Protein AF-A0A976SLN7-F1 (afdb_monomer)

pLDDT: mean 77.09, std 15.68, range [41.72, 97.38]

Sequence (128 aa):
MEGKTVIVSLLLLSIVVGQIQVEAKSCCPSTTARNIYNTCRFGGGSRTLCAKLSGCKIVSGTTCPKLSIPEVTGEAVNEYCKLGCSFSVCRAITTLQNTDAGEVLNEAAEKCNNACSTLCTKNSIETA

Nearest PDB structures (foldseek):
  1okh-assembly1_A  TM=9.828E-01  e=1.597E-04  Viscum album
  7pvb-assembly1_A  TM=9.776E-01  e=2.565E-04  Viscum album
  3szs-assembly6_F  TM=9.546E-01  e=7.907E-04  Helleborus purpurascens
  3szs-assembly7_G  TM=9.480E-01  e=2.165E-03  Helleborus purpurascens
  1nbl-assembly1_A  TM=8.292E-01  e=2.437E-03  Helleborus purpurascens

Radius of gyration: 27.04 Å; Cα contacts (8 Å, |Δi|>4): 111; chains: 1; bounding box: 59×52×77 Å

Secondary structure (DSSP, 8-state):
-HHHHHHHHHHHHHHHHTT-----EEE-SSHHHHHHHHHHHHTT--HHHHHHHHT-EEESSSS-----S----HHHHHHHHHT-HIIIIIHHHHHGGGSTTHHHHHHHHHHHHHHHHHHHHHHHHTT-

InterPro domains:
  IPR001010 Thionin [PF00321] (25-66)
  IPR001010 Thionin [PR00287] (26-44)
  IPR001010 Thionin [PR00287] (49-68)
  IPR001010 Thionin [PS00271] (27-40)
  IPR001010 Thionin [PTHR33920] (2-124)
  IPR036391 Thionin-like superfamily [G3DSA:3.30.1350.10] (25-67)
  IPR036391 Thionin-like superfamily [SSF57429] (25-66)

Structure (mmCIF, N/CA/C/O backbone):
data_AF-A0A976SLN7-F1
#
_entry.id   AF-A0A976SLN7-F1
#
loop_
_atom_site.group_PDB
_atom_site.id
_atom_site.type_symbol
_atom_site.label_atom_id
_atom_site.label_alt_id
_atom_site.label_comp_id
_atom_site.label_asym_id
_atom_site.label_entity_id
_atom_site.label_seq_id
_atom_site.pdbx_PDB_ins_code
_atom_site.Cartn_x
_atom_site.Cartn_y
_atom_site.Cartn_z
_atom_site.occupancy
_atom_site.B_iso_or_equiv
_atom_site.auth_seq_id
_atom_site.auth_comp_id
_atom_site.auth_asym_id
_atom_site.auth_atom_id
_atom_site.pdbx_PDB_model_num
ATOM 1 N N . MET A 1 1 ? 26.113 28.711 -51.452 1.00 54.16 1 MET A N 1
ATOM 2 C CA . MET A 1 1 ? 25.262 28.932 -50.251 1.00 54.16 1 MET A CA 1
ATOM 3 C C . MET A 1 1 ? 24.854 27.603 -49.599 1.00 54.16 1 MET A C 1
ATOM 5 O O . MET A 1 1 ? 23.831 27.534 -48.934 1.00 54.16 1 MET A O 1
ATOM 9 N N . GLU A 1 2 ? 25.659 26.548 -49.746 1.00 60.56 2 GLU A N 1
ATOM 10 C CA . GLU A 1 2 ? 25.212 25.166 -49.500 1.00 60.56 2 GLU A CA 1
ATOM 11 C C . GLU A 1 2 ? 25.481 24.687 -48.064 1.00 60.56 2 GLU A C 1
ATOM 13 O O . GLU A 1 2 ? 24.740 23.864 -47.539 1.00 60.56 2 GLU A O 1
ATOM 18 N N . GLY A 1 3 ? 26.468 25.265 -47.367 1.00 57.69 3 GLY A N 1
ATOM 19 C CA . GLY A 1 3 ? 26.823 24.851 -46.002 1.00 57.69 3 GLY A CA 1
ATOM 20 C C . GLY A 1 3 ? 25.790 25.208 -44.923 1.00 57.69 3 GLY A C 1
ATOM 21 O O . GLY A 1 3 ? 25.651 24.483 -43.942 1.00 57.69 3 GLY A O 1
ATOM 22 N N . LYS A 1 4 ? 25.017 26.292 -45.100 1.00 57.66 4 LYS A N 1
ATOM 23 C CA . LYS A 1 4 ? 23.990 26.700 -44.119 1.00 57.66 4 LYS A CA 1
ATOM 24 C C . LYS A 1 4 ? 22.803 25.734 -44.105 1.00 57.66 4 LYS A C 1
ATOM 26 O O . LYS A 1 4 ? 22.280 25.427 -43.038 1.00 57.66 4 LYS A O 1
ATOM 31 N N . THR A 1 5 ? 22.422 25.207 -45.266 1.00 63.94 5 THR A N 1
ATOM 32 C CA . THR A 1 5 ? 21.306 24.262 -45.413 1.00 63.94 5 THR A CA 1
ATOM 3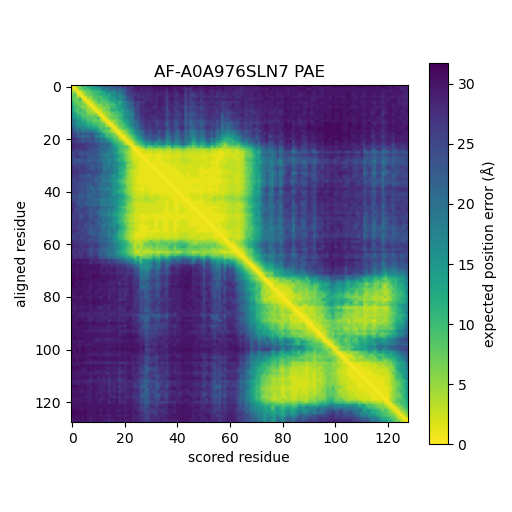3 C C . THR A 1 5 ? 21.621 22.908 -44.773 1.00 63.94 5 THR A C 1
ATOM 35 O O . THR A 1 5 ? 20.743 22.295 -44.166 1.00 63.94 5 THR A O 1
ATOM 38 N N . VAL A 1 6 ? 22.885 22.470 -44.830 1.00 62.81 6 VAL A N 1
ATOM 39 C CA . VAL A 1 6 ? 23.342 21.223 -44.191 1.00 62.81 6 VAL A CA 1
ATOM 40 C C . VAL A 1 6 ? 23.277 21.327 -42.664 1.00 62.81 6 VAL A C 1
ATOM 42 O O . VAL A 1 6 ? 22.774 20.414 -42.014 1.00 62.81 6 VAL A O 1
ATOM 45 N N . ILE A 1 7 ? 23.700 22.459 -42.089 1.00 65.31 7 ILE A N 1
ATOM 46 C CA . ILE A 1 7 ? 23.656 22.689 -40.633 1.00 65.31 7 ILE A CA 1
ATOM 47 C C . ILE A 1 7 ? 22.209 22.714 -40.123 1.00 65.31 7 ILE A C 1
ATOM 49 O O . ILE A 1 7 ? 21.900 22.075 -39.118 1.00 65.31 7 ILE A O 1
ATOM 53 N N . VAL A 1 8 ? 21.306 23.396 -40.836 1.00 64.12 8 VAL A N 1
ATOM 54 C CA . VAL A 1 8 ? 19.875 23.428 -40.485 1.00 64.12 8 VAL A CA 1
ATOM 55 C C . VAL A 1 8 ? 19.255 22.029 -40.575 1.00 64.12 8 VAL A C 1
ATOM 57 O O . VAL A 1 8 ? 18.497 21.639 -39.691 1.00 64.12 8 VAL A O 1
ATOM 60 N N . SER A 1 9 ? 19.627 21.236 -41.582 1.00 64.44 9 SER A N 1
ATOM 61 C CA . SER A 1 9 ? 19.130 19.862 -41.742 1.00 64.44 9 SER A CA 1
ATOM 62 C C . SER A 1 9 ? 19.610 18.928 -40.620 1.00 64.44 9 SER A C 1
ATOM 64 O O . SER A 1 9 ? 18.820 18.136 -40.105 1.00 64.44 9 SER A O 1
ATOM 66 N N . LEU A 1 10 ? 20.868 19.054 -40.176 1.00 62.62 10 LEU A N 1
ATOM 67 C CA . LEU A 1 10 ? 21.396 18.299 -39.030 1.00 62.62 10 LEU A CA 1
ATOM 68 C C . LEU A 1 10 ? 20.711 18.685 -37.706 1.00 62.62 10 LEU A C 1
ATOM 70 O O . LEU A 1 10 ? 20.413 17.817 -36.880 1.00 62.62 10 LEU A O 1
ATOM 74 N N . LEU A 1 11 ? 20.438 19.980 -37.508 1.00 66.19 11 LEU A N 1
ATOM 75 C CA . LEU A 1 11 ? 19.721 20.488 -36.333 1.00 66.19 11 LEU A CA 1
ATOM 76 C C . LEU A 1 11 ? 18.291 19.936 -36.267 1.00 66.19 11 LEU A C 1
ATOM 78 O O . LEU A 1 11 ? 17.855 19.501 -35.204 1.00 66.19 11 LEU A O 1
ATOM 82 N N . LEU A 1 12 ? 17.583 19.886 -37.400 1.00 62.19 12 LEU A N 1
ATOM 83 C CA . LEU A 1 12 ? 16.225 19.339 -37.471 1.00 62.19 12 LEU A CA 1
ATOM 84 C C . LEU A 1 12 ? 16.188 17.832 -37.175 1.00 62.19 12 LEU A C 1
ATOM 86 O O . LEU A 1 12 ? 15.353 17.394 -36.387 1.00 62.19 12 LEU A O 1
ATOM 90 N N . LEU A 1 13 ? 17.125 17.047 -37.721 1.00 59.94 13 LEU A N 1
ATOM 91 C CA . LEU A 1 13 ? 17.239 15.613 -37.410 1.00 59.94 13 LEU A CA 1
ATOM 92 C C . LEU A 1 13 ? 17.512 15.365 -35.915 1.00 59.94 13 LEU A C 1
ATOM 94 O O . LEU A 1 13 ? 16.944 14.446 -35.330 1.00 59.94 13 LEU A O 1
ATOM 98 N N . SER A 1 14 ? 18.312 16.222 -35.274 1.00 59.50 14 SER A N 1
ATOM 99 C CA . SER A 1 14 ? 18.623 16.120 -33.840 1.00 59.50 14 SER A CA 1
ATOM 100 C C . SER A 1 14 ? 17.402 16.388 -32.947 1.00 59.50 14 SER A C 1
ATOM 102 O O . SER A 1 14 ? 17.233 15.742 -31.914 1.00 59.50 14 SER A O 1
ATOM 104 N N . ILE A 1 15 ? 16.513 17.301 -33.357 1.00 58.78 15 ILE A N 1
ATOM 105 C CA . ILE A 1 15 ? 15.268 17.603 -32.629 1.00 58.78 15 ILE A CA 1
ATOM 106 C C 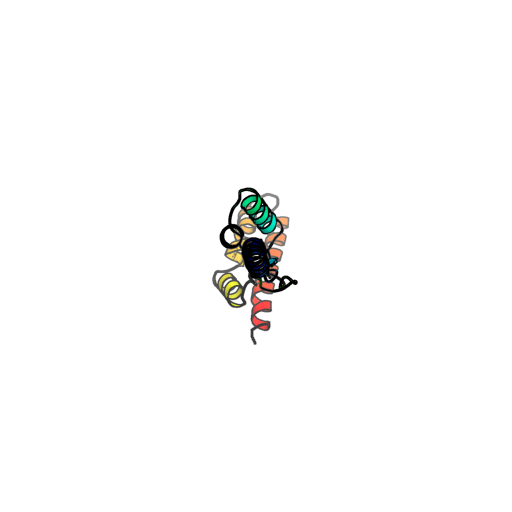. ILE A 1 15 ? 14.282 16.427 -32.719 1.00 58.78 15 ILE A C 1
ATOM 108 O O . ILE A 1 15 ? 13.609 16.115 -31.735 1.00 58.78 15 ILE A O 1
ATOM 112 N N . VAL A 1 16 ? 14.229 15.733 -33.862 1.00 57.41 16 VAL A N 1
ATOM 113 C CA . VAL A 1 16 ? 13.314 14.596 -34.073 1.00 57.41 16 VAL A CA 1
ATOM 114 C C . VAL A 1 16 ? 13.692 13.389 -33.205 1.00 57.41 16 VAL A C 1
ATOM 116 O O . VAL A 1 16 ? 12.808 12.758 -32.628 1.00 57.41 16 VAL A O 1
ATOM 119 N N . VAL A 1 17 ? 14.986 13.103 -33.018 1.00 52.16 17 VAL A N 1
ATOM 120 C CA . VAL A 1 17 ? 15.436 11.985 -32.160 1.00 52.16 17 VAL A CA 1
ATOM 121 C C . VAL A 1 17 ? 15.127 12.240 -30.672 1.00 52.16 17 VAL A C 1
ATOM 123 O O . VAL A 1 17 ? 14.891 11.295 -29.922 1.00 52.16 17 VAL A O 1
ATOM 126 N N . GLY A 1 18 ? 15.024 13.504 -30.242 1.00 48.00 18 GLY A N 1
ATOM 127 C CA . GLY A 1 18 ? 14.658 13.882 -28.867 1.00 48.00 18 GLY A CA 1
ATOM 128 C C . GLY A 1 18 ? 13.159 13.800 -28.531 1.00 48.00 18 GLY A C 1
ATOM 129 O O . GLY A 1 18 ? 12.789 13.941 -27.365 1.00 48.00 18 GLY A O 1
ATOM 130 N N . GLN A 1 19 ? 12.290 13.581 -29.524 1.00 44.09 19 GLN A N 1
ATOM 131 C CA . GLN A 1 19 ? 10.828 13.532 -29.357 1.00 44.09 19 GLN A CA 1
ATOM 132 C C . GLN A 1 19 ? 10.247 12.117 -29.473 1.00 44.09 19 GLN A C 1
ATOM 134 O O . GLN A 1 19 ? 9.041 11.953 -29.292 1.00 44.09 19 GLN A O 1
ATOM 139 N N . ILE A 1 20 ? 11.077 11.088 -29.699 1.00 48.28 20 ILE A N 1
ATOM 140 C CA . ILE A 1 20 ? 10.666 9.677 -29.607 1.00 48.28 20 ILE A CA 1
ATOM 141 C C . ILE A 1 20 ? 10.500 9.321 -28.124 1.00 48.28 20 ILE A C 1
ATOM 143 O O . ILE A 1 20 ? 11.242 8.538 -27.534 1.00 48.28 20 ILE A O 1
ATOM 147 N N . GLN A 1 21 ? 9.535 9.962 -27.475 1.00 47.12 21 GLN A N 1
ATOM 148 C CA . GLN A 1 21 ? 9.059 9.536 -26.180 1.00 47.12 21 GLN A CA 1
ATOM 149 C C . GLN A 1 21 ? 8.358 8.207 -26.427 1.00 47.12 21 GLN A C 1
ATOM 151 O O . GLN A 1 21 ? 7.240 8.184 -26.936 1.00 47.12 21 GLN A O 1
ATOM 156 N N . VAL A 1 22 ? 9.009 7.096 -26.065 1.00 51.56 22 VAL A N 1
ATOM 157 C CA . VAL A 1 22 ? 8.275 5.889 -25.667 1.00 51.56 22 VAL A CA 1
ATOM 158 C C . VAL A 1 22 ? 7.133 6.383 -24.786 1.00 51.56 22 VAL A C 1
ATOM 160 O O . VAL A 1 22 ? 7.401 7.039 -23.778 1.00 51.56 22 VAL A O 1
ATOM 163 N N . GLU A 1 23 ? 5.886 6.241 -25.245 1.00 58.00 23 GLU A N 1
ATOM 164 C CA . GLU A 1 23 ? 4.727 6.891 -24.630 1.00 58.00 23 GLU A CA 1
ATOM 165 C C . GLU A 1 23 ? 4.547 6.365 -23.205 1.00 58.00 23 GLU A C 1
ATOM 167 O O . GLU A 1 23 ? 3.826 5.405 -22.940 1.00 58.00 23 GLU A O 1
ATOM 172 N N . ALA A 1 24 ? 5.256 6.979 -22.264 1.00 70.00 24 ALA A N 1
ATOM 173 C CA . ALA A 1 24 ? 5.309 6.503 -20.906 1.00 70.00 24 ALA A CA 1
ATOM 174 C C . ALA A 1 24 ? 4.006 6.924 -20.234 1.00 70.00 24 ALA A C 1
ATOM 176 O O . ALA A 1 24 ? 3.859 8.068 -19.794 1.00 70.00 24 ALA A O 1
ATOM 177 N N . LYS A 1 25 ? 3.007 6.046 -20.201 1.00 84.44 25 LYS A N 1
ATOM 178 C CA . LYS A 1 25 ? 1.685 6.351 -19.652 1.00 84.44 25 LYS A CA 1
ATOM 179 C C . LYS A 1 25 ? 1.762 6.485 -18.132 1.00 84.44 25 LYS A C 1
ATOM 181 O O . LYS A 1 25 ? 2.481 5.752 -17.464 1.00 84.44 25 LYS A O 1
ATOM 186 N N . SER A 1 26 ? 1.018 7.437 -17.568 1.00 88.88 26 SER A N 1
ATOM 187 C CA . SER A 1 26 ? 0.820 7.500 -16.114 1.00 88.88 26 SER A CA 1
ATOM 188 C C . SER A 1 26 ? -0.414 6.692 -15.736 1.00 88.88 26 SER A C 1
ATOM 190 O O . SER A 1 26 ? -1.477 6.868 -16.333 1.00 88.88 26 SER A O 1
ATOM 192 N N . CYS A 1 27 ? -0.291 5.838 -14.732 1.00 91.62 27 CYS A N 1
ATOM 193 C CA . CYS A 1 27 ? -1.339 4.946 -14.258 1.00 91.62 27 CYS A CA 1
ATOM 194 C C . CYS A 1 27 ? -1.549 5.173 -12.767 1.00 91.62 27 CYS A C 1
ATOM 196 O O . CYS A 1 27 ? -0.592 5.126 -12.002 1.00 91.62 27 CYS A O 1
ATOM 198 N N . CYS A 1 28 ? -2.780 5.469 -12.363 1.00 91.25 28 CYS A N 1
ATOM 199 C CA . CYS A 1 28 ? -3.101 5.933 -11.014 1.00 91.25 28 CYS A CA 1
ATOM 200 C C . CYS A 1 28 ? -4.042 4.945 -10.313 1.00 91.25 28 CYS A C 1
ATOM 202 O O . CYS A 1 28 ? -4.923 4.410 -10.985 1.00 91.25 28 CYS A O 1
ATOM 204 N N . PRO A 1 29 ? -3.879 4.711 -8.998 1.00 87.94 29 PRO A N 1
ATOM 205 C CA . PRO A 1 29 ? -4.663 3.720 -8.252 1.00 87.94 29 PRO A CA 1
ATOM 206 C C . PRO A 1 29 ? -6.103 4.166 -7.955 1.00 87.94 29 PRO A C 1
ATOM 208 O O . PRO A 1 29 ? -6.939 3.350 -7.586 1.00 87.94 29 PRO A O 1
ATOM 211 N N . SER A 1 30 ? -6.408 5.459 -8.093 1.00 90.19 30 SER A N 1
ATOM 212 C CA . SER A 1 30 ? -7.740 6.021 -7.858 1.00 90.19 30 SER A CA 1
ATOM 213 C C . SER A 1 30 ? -7.951 7.315 -8.647 1.00 90.19 30 SER A C 1
ATOM 215 O O . SER A 1 30 ? -6.996 7.931 -9.138 1.00 90.19 30 SER A O 1
ATOM 217 N N . THR A 1 31 ? -9.204 7.767 -8.734 1.00 91.06 31 THR A N 1
ATOM 218 C CA . THR A 1 31 ? -9.555 9.077 -9.307 1.00 91.06 31 THR A CA 1
ATOM 219 C C . THR A 1 31 ? -8.909 10.223 -8.525 1.00 91.06 31 THR A C 1
ATOM 221 O O . THR A 1 31 ? -8.402 11.168 -9.124 1.00 91.06 31 THR A O 1
ATOM 224 N N . THR A 1 32 ? -8.831 10.117 -7.195 1.00 93.62 32 THR A N 1
ATOM 225 C CA . THR A 1 32 ? -8.157 11.113 -6.348 1.00 93.62 32 THR A CA 1
ATOM 226 C C . THR A 1 32 ? -6.670 11.218 -6.684 1.00 93.62 32 THR A C 1
ATOM 228 O O . THR A 1 32 ? -6.171 12.317 -6.919 1.00 93.62 32 THR A O 1
ATOM 231 N N . ALA A 1 33 ? -5.970 10.084 -6.805 1.00 94.19 33 ALA A N 1
ATOM 232 C CA . ALA A 1 33 ? -4.569 10.059 -7.226 1.00 94.19 33 ALA A CA 1
ATOM 233 C C . ALA A 1 33 ? -4.383 10.670 -8.625 1.00 94.19 33 ALA A C 1
ATOM 235 O O . ALA A 1 33 ? -3.462 11.456 -8.851 1.00 94.19 33 ALA A O 1
ATOM 236 N N . ARG A 1 34 ? -5.299 10.378 -9.560 1.00 94.31 34 ARG A N 1
ATOM 237 C CA . ARG A 1 34 ? -5.300 10.997 -10.893 1.00 94.31 34 ARG A CA 1
ATOM 238 C C . ARG A 1 34 ? -5.426 12.520 -10.820 1.00 94.31 34 ARG A C 1
ATOM 240 O O . ARG A 1 34 ? -4.680 13.207 -11.515 1.00 94.31 34 ARG A O 1
ATOM 247 N N . ASN A 1 35 ? -6.324 13.045 -9.992 1.00 96.25 35 ASN A N 1
ATOM 248 C CA . ASN A 1 35 ? -6.499 14.489 -9.833 1.00 96.25 35 ASN A CA 1
ATOM 249 C C . ASN A 1 35 ? -5.227 15.146 -9.282 1.00 96.25 35 ASN A C 1
ATOM 251 O O . ASN A 1 35 ? -4.756 16.117 -9.865 1.00 96.25 35 ASN A O 1
ATOM 255 N N . ILE A 1 36 ? -4.603 14.556 -8.255 1.00 96.69 36 ILE A N 1
ATOM 256 C CA . ILE A 1 36 ? -3.323 15.035 -7.702 1.00 96.69 36 ILE A CA 1
ATOM 257 C C . ILE A 1 36 ? -2.234 15.055 -8.783 1.00 96.69 36 ILE A C 1
ATOM 259 O O . ILE A 1 36 ? -1.527 16.053 -8.942 1.00 96.69 36 ILE A O 1
ATOM 263 N N . TYR A 1 37 ? -2.113 13.974 -9.565 1.00 95.81 37 TYR A N 1
ATOM 264 C CA . TYR A 1 37 ? -1.154 13.899 -10.668 1.00 95.81 37 TYR A CA 1
ATOM 265 C C . TYR A 1 37 ? -1.385 15.020 -11.690 1.00 95.81 37 TYR A C 1
ATOM 267 O O . TYR A 1 37 ? -0.432 15.678 -12.109 1.00 95.81 37 TYR A O 1
ATOM 275 N N . ASN A 1 38 ? -2.641 15.259 -12.076 1.00 96.50 38 ASN A N 1
ATOM 276 C CA . ASN A 1 38 ? -3.005 16.280 -13.055 1.00 96.50 38 ASN A CA 1
ATOM 277 C C . ASN A 1 38 ? -2.716 17.695 -12.541 1.00 96.50 38 ASN A C 1
ATOM 279 O O . ASN A 1 38 ? -2.107 18.477 -13.266 1.00 96.50 38 ASN A O 1
ATOM 283 N N . TH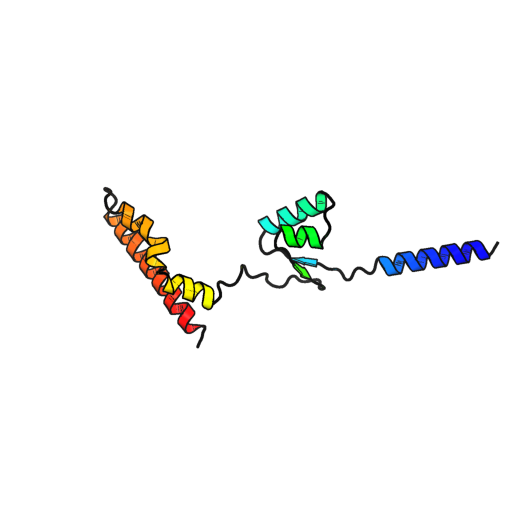R A 1 39 ? -3.067 18.007 -11.292 1.00 97.38 39 THR A N 1
ATOM 284 C CA . THR A 1 39 ? -2.758 19.301 -10.665 1.00 97.38 39 THR A CA 1
ATOM 285 C C . THR A 1 39 ? -1.250 19.537 -10.583 1.00 97.38 39 THR A C 1
ATOM 287 O O . THR A 1 39 ? -0.774 20.611 -10.946 1.00 97.38 39 THR A O 1
ATOM 290 N N . CYS A 1 40 ? -0.470 18.523 -10.193 1.00 97.19 40 CYS A N 1
ATOM 291 C CA . CYS A 1 40 ? 0.992 18.616 -10.183 1.00 97.19 40 CYS A CA 1
ATOM 292 C C . CYS A 1 40 ? 1.566 18.878 -11.585 1.00 97.19 40 CYS A C 1
ATOM 294 O O . CYS A 1 40 ? 2.442 19.728 -11.755 1.00 97.19 40 CYS A O 1
ATOM 296 N N . ARG A 1 41 ? 1.059 18.176 -12.608 1.00 96.69 41 ARG A N 1
ATOM 297 C CA . ARG A 1 41 ? 1.483 18.378 -14.001 1.00 96.69 41 ARG A CA 1
ATOM 298 C C . ARG A 1 41 ? 1.104 19.759 -14.518 1.00 96.69 41 ARG A C 1
ATOM 300 O O . ARG A 1 41 ? 1.900 20.354 -15.238 1.00 96.69 41 ARG A O 1
ATOM 307 N N . PHE A 1 42 ? -0.068 20.259 -14.134 1.00 95.75 42 PHE A N 1
ATOM 308 C CA . PHE A 1 42 ? -0.534 21.599 -14.473 1.00 95.75 42 PHE A CA 1
ATOM 309 C C . PHE A 1 42 ? 0.379 22.682 -13.882 1.00 95.75 42 PHE A C 1
ATOM 311 O O . PHE A 1 42 ? 0.724 23.629 -14.577 1.00 95.75 42 PHE A O 1
ATOM 318 N N . GLY A 1 43 ? 0.870 22.490 -12.653 1.00 96.56 43 GLY A N 1
ATOM 319 C CA . GLY A 1 43 ? 1.859 23.372 -12.019 1.00 96.56 43 GLY A CA 1
ATOM 320 C C . GLY A 1 43 ? 3.291 23.262 -12.566 1.00 96.56 43 GLY A C 1
ATOM 321 O O . GLY A 1 43 ? 4.193 23.887 -12.019 1.00 96.56 43 GLY A O 1
ATOM 322 N N . GLY A 1 44 ? 3.537 22.457 -13.607 1.00 94.62 44 GLY A N 1
ATOM 323 C CA . GLY A 1 44 ? 4.862 22.291 -14.218 1.00 94.62 44 GLY A CA 1
ATOM 324 C C . GLY A 1 44 ? 5.739 21.191 -1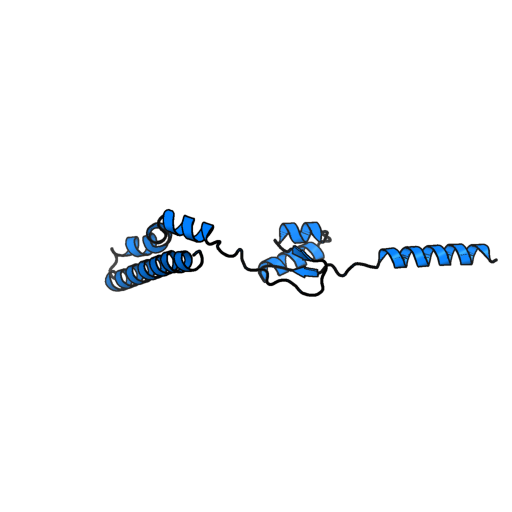3.603 1.00 94.62 44 GLY A C 1
ATOM 325 O O . GLY A 1 44 ? 6.874 21.005 -14.039 1.00 94.62 44 GLY A O 1
ATOM 326 N N . GLY A 1 45 ? 5.235 20.411 -12.640 1.00 95.38 45 GLY A N 1
ATOM 327 C CA . GLY A 1 45 ? 5.985 19.306 -12.034 1.00 95.38 45 GLY A CA 1
ATOM 328 C C . GLY A 1 45 ? 6.346 18.206 -13.042 1.00 95.38 45 GLY A C 1
ATOM 329 O O . GLY A 1 45 ? 5.572 17.900 -13.953 1.00 95.38 45 GLY A O 1
ATOM 330 N N . SER A 1 46 ? 7.517 17.575 -12.899 1.00 94.44 46 SER A N 1
ATOM 331 C CA . SER A 1 46 ? 7.954 16.487 -13.793 1.00 94.44 46 SER A CA 1
ATOM 332 C C . SER A 1 46 ? 7.069 15.235 -13.657 1.00 94.44 46 SER A C 1
ATOM 334 O O . SER A 1 46 ? 6.441 15.021 -12.621 1.00 94.44 46 SER A O 1
ATOM 336 N N . ARG A 1 47 ? 7.020 14.362 -14.681 1.00 93.38 47 ARG A N 1
ATOM 337 C CA . ARG A 1 47 ? 6.229 13.108 -14.621 1.00 93.38 47 ARG A CA 1
ATOM 338 C C . ARG A 1 47 ? 6.609 12.260 -13.405 1.00 93.38 47 ARG A C 1
ATOM 340 O O . ARG A 1 47 ? 5.724 11.783 -12.704 1.00 93.38 47 ARG A O 1
ATOM 347 N N . THR A 1 48 ? 7.909 12.124 -13.138 1.00 93.50 48 THR A N 1
ATOM 348 C CA . THR A 1 48 ? 8.454 11.373 -11.997 1.00 93.50 48 THR A CA 1
ATOM 349 C C . THR A 1 48 ? 8.038 11.984 -10.662 1.00 93.50 48 THR A C 1
ATOM 351 O O . THR A 1 48 ? 7.589 11.262 -9.774 1.00 93.50 48 THR A O 1
ATOM 354 N N . LEU A 1 49 ? 8.129 13.312 -10.527 1.00 95.31 49 LEU A N 1
ATOM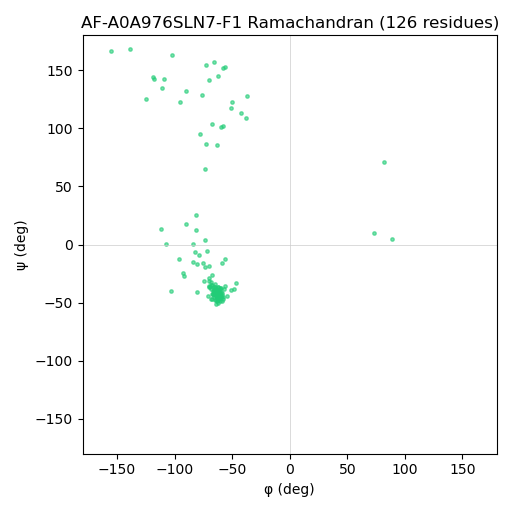 355 C CA . LEU A 1 49 ? 7.701 14.012 -9.317 1.00 95.31 49 LEU A CA 1
ATOM 356 C C . LEU A 1 49 ? 6.201 13.825 -9.081 1.00 95.31 49 LEU A C 1
ATOM 358 O O . LEU A 1 49 ? 5.790 13.414 -7.999 1.00 95.31 49 LEU A O 1
ATOM 362 N N . CYS A 1 50 ? 5.385 14.070 -10.105 1.00 96.25 50 CYS A N 1
ATOM 363 C CA . CYS A 1 50 ? 3.937 13.967 -9.986 1.00 96.25 50 CYS A CA 1
ATOM 364 C C . CYS A 1 50 ? 3.478 12.536 -9.716 1.00 96.25 50 CYS A C 1
ATOM 366 O O . CYS A 1 50 ? 2.562 12.338 -8.924 1.00 96.25 50 CYS A O 1
ATOM 368 N N . ALA A 1 51 ? 4.131 11.537 -10.313 1.00 94.12 51 ALA A N 1
ATOM 369 C CA . ALA A 1 51 ? 3.908 10.127 -10.012 1.00 94.12 51 ALA A CA 1
ATOM 370 C C . ALA A 1 51 ? 4.176 9.822 -8.531 1.00 94.12 51 ALA A C 1
ATOM 372 O O . ALA A 1 51 ? 3.307 9.282 -7.852 1.00 94.12 51 ALA A O 1
ATOM 373 N N . LYS A 1 52 ? 5.320 10.273 -8.000 1.00 93.62 52 LYS A N 1
ATOM 374 C CA . LYS A 1 52 ? 5.678 10.092 -6.587 1.00 93.62 52 LYS A CA 1
ATOM 375 C C . LYS A 1 52 ? 4.678 10.756 -5.635 1.00 93.62 52 LYS A C 1
ATOM 377 O O . LYS A 1 52 ? 4.281 10.134 -4.659 1.00 93.62 52 LYS A O 1
ATOM 382 N N . LEU A 1 53 ? 4.251 11.987 -5.926 1.00 94.38 53 LEU A N 1
ATOM 383 C CA . LEU A 1 53 ? 3.310 12.736 -5.078 1.00 94.38 53 LEU A CA 1
ATOM 384 C C . LEU A 1 53 ? 1.897 12.138 -5.058 1.00 94.38 53 LEU A C 1
ATOM 386 O O . LEU A 1 53 ? 1.200 12.236 -4.057 1.00 94.38 53 LEU A O 1
ATOM 390 N N . SER A 1 54 ? 1.466 11.541 -6.167 1.00 92.88 54 SER A N 1
ATOM 391 C CA . SER A 1 54 ? 0.109 10.998 -6.324 1.00 92.88 54 SER A CA 1
ATOM 392 C C . SER A 1 54 ? -0.003 9.498 -6.047 1.00 92.88 54 SER A C 1
ATOM 394 O O . SER A 1 54 ? -1.112 8.974 -5.984 1.00 92.88 54 SER A O 1
ATOM 396 N N . GLY A 1 55 ? 1.123 8.786 -5.954 1.00 91.81 55 GLY A N 1
ATOM 397 C CA . GLY A 1 55 ? 1.148 7.322 -5.964 1.00 91.81 55 GLY A CA 1
ATOM 398 C C . GLY A 1 55 ? 0.869 6.706 -7.342 1.00 91.81 55 GLY A C 1
ATOM 399 O O . GLY A 1 55 ? 0.676 5.494 -7.447 1.00 91.81 55 GLY A O 1
ATOM 400 N N . CYS A 1 56 ? 0.835 7.505 -8.412 1.00 91.94 56 CYS A N 1
ATOM 401 C CA . CYS A 1 56 ? 0.748 6.974 -9.769 1.00 91.94 56 CYS A CA 1
ATOM 402 C C . CYS A 1 56 ? 2.085 6.344 -10.196 1.00 91.94 56 CYS A C 1
ATOM 404 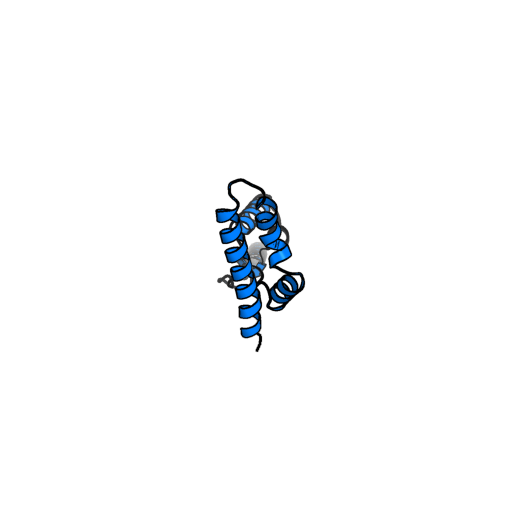O O . CYS A 1 56 ? 3.157 6.726 -9.734 1.00 91.94 56 CYS A O 1
ATOM 406 N N . LYS A 1 57 ? 2.032 5.400 -11.134 1.00 91.06 57 LYS A N 1
ATOM 407 C CA . LYS A 1 57 ? 3.200 4.763 -11.753 1.00 91.06 57 LYS A CA 1
ATOM 408 C C . LYS A 1 57 ? 3.346 5.232 -13.194 1.00 91.06 57 LYS A C 1
ATOM 410 O O . LYS A 1 57 ? 2.350 5.417 -13.892 1.00 91.06 57 LYS A O 1
ATOM 415 N N . ILE A 1 58 ? 4.582 5.418 -13.639 1.00 90.19 58 ILE A N 1
ATOM 416 C CA . ILE A 1 58 ? 4.899 5.658 -15.048 1.00 90.19 58 ILE A CA 1
ATOM 417 C C . ILE A 1 58 ? 5.259 4.307 -15.667 1.00 90.19 58 ILE A C 1
ATOM 419 O O . ILE A 1 58 ? 6.150 3.631 -15.161 1.00 90.19 58 ILE A O 1
ATOM 423 N N . VAL A 1 59 ? 4.548 3.898 -16.716 1.00 87.94 59 VAL A N 1
ATOM 424 C CA . VAL A 1 59 ? 4.729 2.600 -17.384 1.00 87.94 59 VAL A CA 1
ATOM 425 C C . VAL A 1 59 ? 5.141 2.802 -18.837 1.00 87.94 59 VAL A C 1
ATOM 427 O O . VAL A 1 59 ? 4.657 3.723 -19.486 1.00 87.94 59 VAL A O 1
ATOM 430 N N . SER A 1 60 ? 5.998 1.929 -19.366 1.00 81.31 60 SER A N 1
ATOM 431 C CA . SER A 1 60 ? 6.510 2.007 -20.747 1.00 81.31 60 SER A CA 1
ATOM 432 C C . SER A 1 60 ? 5.551 1.430 -21.805 1.00 81.31 60 SER A C 1
ATOM 434 O O . SER A 1 60 ? 5.996 0.979 -22.853 1.00 81.31 60 SER A O 1
ATOM 436 N N . GLY A 1 61 ? 4.241 1.409 -21.538 1.00 75.50 61 GLY A N 1
ATOM 437 C CA . GLY A 1 61 ? 3.227 0.835 -22.427 1.00 75.50 61 GLY A CA 1
ATOM 438 C C . GLY A 1 61 ? 1.953 1.677 -22.510 1.00 75.50 61 GLY A C 1
ATOM 439 O O . GLY A 1 61 ? 1.726 2.583 -21.709 1.00 75.50 61 GLY A O 1
ATOM 440 N N . THR A 1 62 ? 1.089 1.349 -23.471 1.00 76.81 62 THR A N 1
ATOM 441 C CA . THR A 1 62 ? -0.157 2.092 -23.757 1.00 76.81 62 THR A CA 1
ATOM 442 C C . THR A 1 62 ? -1.310 1.743 -22.817 1.00 76.81 62 THR A C 1
ATOM 444 O O . THR A 1 62 ? -2.284 2.494 -22.702 1.00 76.81 62 THR A O 1
ATOM 447 N N . THR A 1 63 ? -1.195 0.620 -22.110 1.00 79.88 63 THR A N 1
ATOM 448 C CA . THR A 1 63 ? -2.224 0.105 -21.207 1.00 79.88 63 THR A CA 1
ATOM 449 C C . THR A 1 63 ? -1.746 0.210 -19.770 1.00 79.88 63 THR A C 1
ATOM 451 O O . THR A 1 63 ? -0.609 -0.134 -19.452 1.00 79.88 63 THR A O 1
ATOM 454 N N . CYS A 1 64 ? -2.624 0.690 -18.890 1.00 83.19 64 CYS A N 1
ATOM 455 C CA . CYS A 1 64 ? -2.342 0.641 -17.468 1.00 83.19 64 CYS A CA 1
ATOM 456 C C . CYS A 1 64 ? -2.561 -0.782 -16.967 1.00 83.19 64 CYS A C 1
ATOM 458 O O . CYS A 1 64 ? -3.645 -1.323 -17.206 1.00 83.19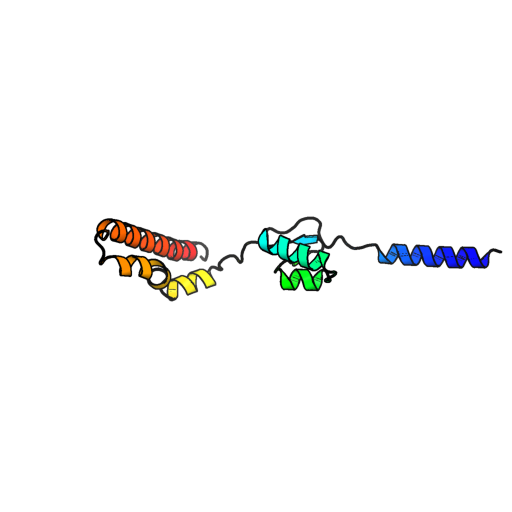 64 CYS A O 1
ATOM 460 N N . PRO A 1 65 ? -1.591 -1.380 -16.249 1.00 77.50 65 PRO A N 1
ATOM 461 C CA . PRO A 1 65 ? -1.905 -2.579 -15.495 1.00 77.50 65 PRO A CA 1
ATOM 462 C C . PRO A 1 65 ? -3.065 -2.242 -14.557 1.00 77.50 65 PRO A C 1
ATOM 464 O O . PRO A 1 65 ? -3.239 -1.077 -14.177 1.00 77.50 65 PRO A O 1
ATOM 467 N N . LYS A 1 66 ? -3.874 -3.237 -14.189 1.00 70.44 66 LYS A N 1
ATOM 468 C CA . LYS A 1 66 ? -4.820 -3.057 -13.090 1.00 70.44 66 LYS A CA 1
ATOM 469 C C . LYS A 1 66 ? -3.977 -2.667 -11.876 1.00 70.44 66 LYS A C 1
ATOM 471 O O . LYS A 1 66 ? -3.267 -3.503 -11.328 1.00 70.44 66 LYS A O 1
ATOM 476 N N . LEU A 1 67 ? -3.956 -1.376 -11.532 1.00 59.69 67 LEU A N 1
ATOM 477 C CA . LEU A 1 67 ? -3.398 -0.927 -10.268 1.00 59.69 67 LEU A CA 1
ATOM 478 C C . LEU A 1 67 ? -4.417 -1.378 -9.240 1.00 59.69 67 LEU A C 1
ATOM 480 O O . LEU A 1 67 ? -5.356 -0.651 -8.926 1.00 59.69 67 LEU A O 1
ATOM 484 N N . SER A 1 68 ? -4.264 -2.618 -8.790 1.00 49.09 68 SER A N 1
ATOM 485 C CA . SER A 1 68 ? -4.888 -3.076 -7.569 1.00 49.09 68 SER A CA 1
ATOM 486 C C . SER A 1 68 ? -4.538 -2.026 -6.517 1.00 49.09 68 SER A C 1
ATOM 488 O O . SER A 1 68 ? -3.357 -1.731 -6.297 1.00 49.09 68 SER A O 1
ATOM 490 N N . ILE A 1 69 ? -5.562 -1.431 -5.894 1.00 52.69 69 ILE A N 1
ATOM 491 C CA . ILE A 1 69 ? -5.460 -0.964 -4.502 1.00 52.69 69 ILE A CA 1
ATOM 492 C C . ILE A 1 69 ? -4.603 -2.016 -3.806 1.00 52.69 69 ILE A C 1
ATOM 494 O O . ILE A 1 69 ? -4.940 -3.178 -4.057 1.00 52.69 69 ILE A O 1
ATOM 498 N N . PRO A 1 70 ? -3.505 -1.655 -3.095 1.00 48.88 70 PRO A N 1
ATOM 499 C CA . PRO A 1 70 ? -2.562 -2.623 -2.543 1.00 48.88 70 PRO A CA 1
ATOM 500 C C . PRO A 1 70 ? -3.378 -3.798 -2.066 1.00 48.88 70 PRO A C 1
ATOM 502 O O . PRO A 1 70 ? -4.227 -3.629 -1.188 1.00 48.88 70 PRO A O 1
ATOM 505 N N . GLU A 1 71 ? -3.254 -4.898 -2.813 1.00 46.22 71 GLU A N 1
ATOM 506 C CA . GLU A 1 71 ? -3.969 -6.120 -2.513 1.00 46.22 71 GLU A CA 1
ATOM 507 C C . GLU A 1 71 ? -3.640 -6.323 -1.053 1.00 46.22 71 GLU A C 1
ATOM 509 O O . GLU A 1 71 ? -2.454 -6.280 -0.707 1.00 46.22 71 GLU A O 1
ATOM 514 N N . VAL A 1 72 ? -4.659 -6.299 -0.188 1.00 52.31 72 VAL A N 1
ATOM 515 C CA . VAL A 1 72 ? -4.413 -6.514 1.229 1.00 52.31 72 VAL A CA 1
ATOM 516 C C . VAL A 1 72 ? -3.805 -7.896 1.231 1.00 52.31 72 VAL A C 1
ATOM 518 O O . VAL A 1 72 ? -4.504 -8.870 0.954 1.00 52.31 72 VAL A O 1
ATOM 521 N N . THR A 1 73 ? -2.478 -7.946 1.339 1.00 57.00 73 THR A N 1
ATOM 522 C CA . THR A 1 73 ? -1.740 -9.170 1.086 1.00 57.00 73 THR A CA 1
ATOM 523 C C . THR A 1 73 ? -2.311 -10.196 2.048 1.00 57.00 73 THR A C 1
ATOM 525 O O . THR A 1 73 ? -2.802 -9.832 3.125 1.00 57.00 73 THR A O 1
ATOM 528 N N . GLY A 1 74 ? -2.260 -11.480 1.693 1.00 63.25 74 GLY A N 1
ATOM 529 C CA . GLY A 1 74 ? -2.600 -12.526 2.661 1.00 63.25 74 GLY A CA 1
ATOM 530 C C . GLY A 1 74 ? -1.909 -12.265 4.007 1.00 63.25 74 GLY A C 1
ATOM 531 O O . GLY A 1 74 ? -2.514 -12.453 5.054 1.00 63.25 74 GLY A O 1
ATOM 532 N N . GLU A 1 75 ? -0.707 -1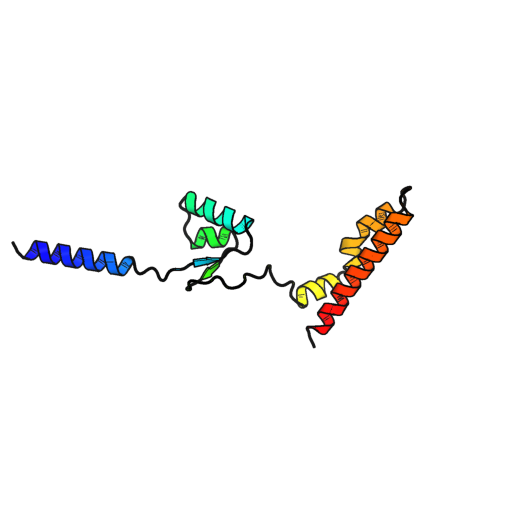1.679 3.973 1.00 68.94 75 GLU A N 1
ATOM 533 C CA . GLU A 1 75 ? 0.033 -11.171 5.126 1.00 68.94 75 GLU A CA 1
ATOM 534 C C . GLU A 1 75 ? -0.640 -10.006 5.874 1.00 68.94 75 GLU A C 1
ATOM 536 O O . GLU A 1 75 ? -0.817 -10.121 7.081 1.00 68.94 75 GLU A O 1
ATOM 541 N N . ALA A 1 76 ? -1.064 -8.925 5.209 1.00 72.25 76 ALA A N 1
ATOM 542 C CA . ALA A 1 76 ? -1.738 -7.803 5.870 1.00 72.25 76 ALA A CA 1
ATOM 543 C C . ALA A 1 76 ? -3.111 -8.200 6.441 1.00 72.25 76 ALA A C 1
ATOM 545 O O . ALA A 1 76 ? -3.475 -7.752 7.528 1.00 72.25 76 ALA A O 1
ATOM 546 N N . VAL A 1 77 ? -3.862 -9.079 5.761 1.00 75.19 77 VAL A N 1
ATOM 547 C CA . VAL A 1 77 ? -5.092 -9.645 6.343 1.00 75.19 77 VAL A CA 1
ATOM 548 C C . VAL A 1 77 ? -4.754 -10.558 7.512 1.00 75.19 77 VAL A C 1
ATOM 550 O O . VAL A 1 77 ? -5.397 -10.462 8.548 1.00 75.19 77 VAL A O 1
ATOM 553 N N . ASN A 1 78 ? -3.730 -11.401 7.401 1.00 79.19 78 ASN A N 1
ATOM 554 C CA . ASN A 1 78 ? -3.297 -12.266 8.495 1.00 79.19 78 ASN A CA 1
ATOM 555 C C . ASN A 1 78 ? -2.841 -11.457 9.718 1.00 79.19 78 ASN A C 1
ATOM 557 O O . ASN A 1 78 ? -3.196 -11.805 10.839 1.00 79.19 78 ASN A O 1
ATOM 561 N N . GLU A 1 79 ? -2.109 -10.359 9.528 1.00 82.12 79 GLU A N 1
ATOM 562 C CA . GLU A 1 79 ? -1.743 -9.434 10.603 1.00 82.12 79 GLU A CA 1
ATOM 563 C C . GLU A 1 79 ? -2.989 -8.783 11.210 1.00 82.12 79 GLU A C 1
ATOM 565 O O . GLU A 1 79 ? -3.177 -8.830 12.424 1.00 82.12 79 GLU A O 1
ATOM 570 N N . TYR A 1 80 ? -3.893 -8.267 10.377 1.00 81.56 80 TYR A N 1
ATOM 571 C CA . TYR A 1 80 ? -5.166 -7.699 10.815 1.00 81.56 80 TYR A CA 1
ATOM 572 C C . TYR A 1 80 ? -6.017 -8.700 11.619 1.00 81.56 80 TYR A C 1
ATOM 574 O O . TYR A 1 80 ? -6.626 -8.352 12.632 1.00 81.56 80 TYR A O 1
ATOM 582 N N . CYS A 1 81 ? -6.008 -9.970 11.222 1.00 87.44 81 CYS A N 1
ATOM 583 C CA . CYS A 1 81 ? -6.673 -11.059 11.925 1.00 87.44 81 CYS A CA 1
ATOM 584 C C . CYS A 1 81 ? -5.981 -11.410 13.244 1.00 87.44 81 CYS A C 1
ATOM 586 O O . CYS A 1 81 ? -6.658 -11.540 14.264 1.00 87.44 81 CYS A O 1
ATOM 588 N N . LYS A 1 82 ? -4.644 -11.490 13.257 1.00 85.69 82 LYS A N 1
ATOM 589 C CA . LYS A 1 82 ? -3.836 -11.729 14.464 1.00 85.69 82 LYS A CA 1
ATOM 590 C C . LYS A 1 82 ? -3.976 -10.619 15.500 1.00 85.69 82 LYS A C 1
ATOM 592 O O . LYS A 1 82 ? -4.008 -10.912 16.690 1.00 85.69 82 LYS A O 1
ATOM 597 N N . LEU A 1 83 ? -4.091 -9.365 15.065 1.00 86.75 83 LEU A N 1
ATOM 598 C CA . LEU A 1 83 ? -4.321 -8.214 15.942 1.00 86.75 83 LEU A CA 1
ATOM 599 C C . LEU A 1 83 ? -5.741 -8.178 16.532 1.00 86.75 83 LEU A C 1
ATOM 601 O O . LEU A 1 83 ? -6.029 -7.339 17.384 1.00 86.75 83 LEU A O 1
ATOM 605 N N . GLY A 1 84 ? -6.627 -9.085 16.113 1.00 87.50 84 GLY A N 1
ATOM 606 C CA . GLY A 1 84 ? -8.003 -9.142 16.583 1.00 87.50 84 GLY A CA 1
ATOM 607 C C . GLY A 1 84 ? -8.885 -8.151 15.837 1.00 87.50 84 GLY A C 1
ATOM 608 O O . GLY A 1 84 ? -9.351 -7.163 16.400 1.00 87.50 84 GLY A O 1
ATOM 609 N N . CYS A 1 85 ? -9.163 -8.437 14.568 1.00 90.25 85 CYS A N 1
ATOM 610 C CA . CYS A 1 85 ? -10.023 -7.627 13.704 1.00 90.25 85 CYS A CA 1
ATOM 611 C C . CYS A 1 85 ? -11.379 -7.250 14.352 1.00 90.25 85 CYS A C 1
ATOM 613 O O . CYS A 1 85 ? -11.808 -6.099 14.254 1.00 90.25 85 CYS A O 1
ATOM 615 N N . SER A 1 86 ? -12.003 -8.158 15.115 1.00 85.81 86 SER A N 1
ATOM 616 C CA . SER A 1 86 ? -13.229 -7.869 15.876 1.00 85.81 86 SER A CA 1
ATOM 617 C C . SER A 1 86 ? -13.015 -6.773 16.918 1.00 85.81 86 SER A C 1
ATOM 619 O O . SER A 1 86 ? -13.841 -5.877 17.068 1.00 85.81 86 SER A O 1
ATOM 621 N N . PHE A 1 87 ? -11.882 -6.800 17.619 1.00 85.31 87 PHE A N 1
ATOM 622 C CA . PHE A 1 87 ? -11.530 -5.765 18.585 1.00 85.31 87 PHE A CA 1
ATOM 623 C C . PHE A 1 87 ? -11.196 -4.436 17.898 1.00 85.31 87 PHE A C 1
ATOM 625 O O . PHE A 1 87 ? -11.531 -3.373 18.414 1.00 85.31 87 PHE A O 1
ATOM 632 N N . SER A 1 88 ? -10.568 -4.487 16.724 1.00 85.94 88 SER A N 1
ATOM 633 C CA . SER A 1 88 ? -10.218 -3.293 15.956 1.00 85.94 88 SER A CA 1
ATOM 634 C C . SER A 1 88 ? -11.453 -2.566 15.412 1.00 85.94 88 SER A C 1
ATOM 636 O O . SER A 1 88 ? -11.562 -1.352 15.574 1.00 85.94 88 SER A O 1
ATOM 638 N N . VAL A 1 89 ? -12.403 -3.292 14.812 1.00 85.19 89 VAL A N 1
ATOM 639 C CA . VAL A 1 89 ? -13.536 -2.683 14.090 1.00 85.19 89 VAL A CA 1
ATOM 640 C C . VAL A 1 89 ? -14.845 -2.724 14.868 1.00 85.19 89 VAL A C 1
ATOM 642 O O . VAL A 1 89 ? -15.583 -1.740 14.876 1.00 85.19 89 VAL A O 1
ATOM 645 N N . CYS A 1 90 ? -15.149 -3.817 15.565 1.00 87.88 90 CYS A N 1
ATOM 646 C CA . CYS A 1 90 ? -16.463 -3.993 16.191 1.00 87.88 90 CYS A CA 1
ATOM 647 C C . CYS A 1 90 ? -16.571 -3.329 17.569 1.00 87.88 90 CYS A C 1
ATOM 649 O O . CYS A 1 90 ? -17.679 -3.107 18.054 1.00 87.88 90 CYS A O 1
ATOM 651 N N . ARG A 1 91 ? -15.446 -2.941 18.188 1.00 83.62 91 ARG A N 1
ATOM 652 C CA . ARG A 1 91 ? -15.418 -2.359 19.541 1.00 83.62 91 ARG A CA 1
ATOM 653 C C . ARG A 1 91 ? -16.297 -1.116 19.693 1.00 83.62 91 ARG A C 1
ATOM 655 O O . ARG A 1 91 ? -16.907 -0.938 20.748 1.00 83.62 91 ARG A O 1
ATOM 662 N N . ALA A 1 92 ? -16.394 -0.271 18.663 1.00 82.69 92 ALA A N 1
ATOM 663 C CA . ALA A 1 92 ? -17.262 0.909 18.701 1.00 82.69 92 ALA A CA 1
ATOM 664 C C . ALA A 1 92 ? -18.746 0.522 18.837 1.00 82.69 92 ALA A C 1
ATOM 666 O O . ALA A 1 92 ? -19.474 1.148 19.603 1.00 82.69 92 ALA A O 1
ATOM 667 N N . ILE A 1 93 ? -19.164 -0.554 18.164 1.00 82.94 93 ILE A N 1
ATOM 668 C CA . ILE A 1 93 ? -20.534 -1.079 18.220 1.00 82.94 93 ILE A CA 1
ATOM 669 C C . ILE A 1 93 ? -20.812 -1.647 19.613 1.00 82.94 93 ILE A C 1
ATOM 671 O O . ILE A 1 93 ? -21.809 -1.289 20.234 1.00 82.94 93 ILE A O 1
ATOM 675 N N . THR A 1 94 ? -19.886 -2.453 20.144 1.00 73.38 94 THR A N 1
ATOM 676 C CA . THR A 1 94 ? -19.989 -3.021 21.498 1.00 73.38 94 THR A CA 1
ATOM 677 C C . THR A 1 94 ? -20.077 -1.933 22.571 1.00 73.38 94 THR A C 1
ATOM 679 O O . THR A 1 94 ? -20.830 -2.057 23.527 1.00 73.38 94 THR A O 1
ATOM 682 N N . THR A 1 95 ? -19.357 -0.821 22.405 1.00 77.62 95 THR A N 1
ATOM 683 C CA . THR A 1 95 ? -19.367 0.281 23.386 1.00 77.62 95 THR A CA 1
ATOM 684 C C . THR A 1 95 ? -20.737 0.955 23.495 1.00 77.62 95 THR A C 1
ATOM 686 O O . THR A 1 95 ? -21.141 1.378 24.578 1.00 77.62 95 THR A O 1
ATOM 689 N N . LEU A 1 96 ? -21.468 1.037 22.385 1.00 75.94 96 LEU A N 1
ATOM 690 C CA . LEU A 1 96 ? -22.766 1.699 22.331 1.00 75.94 96 LEU A CA 1
ATOM 691 C C . LEU A 1 96 ? -23.923 0.801 22.820 1.00 75.94 96 LEU A C 1
ATOM 693 O O . LEU A 1 96 ? -25.044 1.289 22.953 1.00 75.94 96 LEU A O 1
ATOM 697 N N . GLN A 1 97 ? -23.678 -0.485 23.116 1.00 69.00 97 GLN A N 1
ATOM 698 C CA . GLN A 1 97 ? -24.704 -1.447 23.564 1.00 69.00 97 GLN A CA 1
ATOM 699 C C . GLN A 1 97 ? -25.431 -1.021 24.852 1.00 69.00 97 GLN A C 1
ATOM 701 O O . GLN A 1 97 ? -26.512 -1.522 25.135 1.00 69.00 97 GLN A O 1
ATOM 706 N N . ASN A 1 98 ? -24.879 -0.060 25.599 1.00 66.56 98 ASN A N 1
ATOM 707 C CA . ASN A 1 98 ? -25.486 0.517 26.804 1.00 66.56 98 ASN A CA 1
ATOM 708 C C . ASN A 1 98 ? -26.538 1.610 26.519 1.00 66.56 98 ASN A C 1
ATOM 710 O O . ASN A 1 98 ? -26.897 2.366 27.419 1.00 66.56 98 ASN A O 1
ATOM 714 N N . THR A 1 99 ? -26.985 1.748 25.271 1.00 70.38 99 THR A N 1
ATOM 715 C CA . THR A 1 99 ? -28.032 2.696 24.861 1.00 70.38 99 THR A CA 1
ATOM 716 C C . THR A 1 99 ? -29.368 1.977 24.666 1.00 70.38 99 THR A C 1
ATOM 718 O O . THR A 1 99 ? -29.394 0.763 24.471 1.00 70.38 99 THR A O 1
ATOM 721 N N . ASP A 1 100 ? -30.480 2.721 24.640 1.00 68.00 100 ASP A N 1
ATOM 722 C CA . ASP A 1 100 ? -31.832 2.183 24.373 1.00 68.00 100 ASP A CA 1
ATOM 723 C C . ASP A 1 100 ? -31.946 1.421 23.031 1.00 68.00 100 ASP A C 1
ATOM 725 O O . ASP A 1 100 ? -32.913 0.703 22.796 1.00 68.00 100 ASP A O 1
ATOM 729 N N . ALA A 1 101 ? -30.940 1.530 22.154 1.00 72.94 101 ALA A N 1
ATOM 730 C CA . ALA A 1 101 ? -30.813 0.789 20.899 1.00 72.94 101 ALA A CA 1
ATOM 731 C C . ALA A 1 101 ? -30.055 -0.556 21.036 1.00 72.94 101 ALA A C 1
ATOM 733 O O . ALA A 1 101 ? -29.590 -1.105 20.035 1.00 72.94 101 ALA A O 1
ATOM 734 N N . GLY A 1 102 ? -29.905 -1.089 22.255 1.00 72.88 102 GLY A N 1
ATOM 735 C CA . GLY A 1 102 ? -29.074 -2.260 22.562 1.00 72.88 102 GLY A CA 1
ATOM 736 C C . GLY A 1 102 ? -29.327 -3.492 21.682 1.00 72.88 102 GLY A C 1
ATOM 737 O O . GLY A 1 102 ? -28.370 -4.134 21.260 1.00 72.88 102 GLY A O 1
ATOM 738 N N . GLU A 1 103 ? -30.582 -3.791 21.325 1.00 75.19 103 GLU A N 1
ATOM 739 C CA . GLU A 1 103 ? -30.925 -4.928 20.451 1.00 75.19 103 GLU A CA 1
ATOM 740 C C . GLU A 1 103 ? -30.355 -4.769 19.030 1.00 75.19 103 GLU A C 1
ATOM 742 O O . GLU A 1 103 ? -29.667 -5.660 18.530 1.00 75.19 103 GLU A O 1
ATOM 747 N N . VAL A 1 104 ? -30.543 -3.596 18.415 1.00 77.69 104 VAL A N 1
ATOM 748 C CA . VAL A 1 104 ? -30.005 -3.275 17.078 1.00 77.69 104 VAL A CA 1
ATOM 749 C C . VAL A 1 104 ? -28.477 -3.306 17.086 1.00 77.69 104 VAL A C 1
ATOM 751 O O . VAL A 1 104 ? -27.836 -3.740 16.127 1.00 77.69 104 VAL A O 1
ATOM 754 N N . LEU A 1 105 ? -27.870 -2.859 18.183 1.00 80.81 105 LEU A N 1
ATOM 755 C CA . LEU A 1 105 ? -26.421 -2.848 18.329 1.00 80.81 105 LEU A CA 1
ATOM 756 C C . LEU A 1 105 ? -25.837 -4.236 18.579 1.00 80.81 105 LEU A C 1
ATOM 758 O O . LEU A 1 105 ? -24.724 -4.502 18.130 1.00 80.81 105 LEU A O 1
ATOM 762 N N . ASN A 1 106 ? -26.573 -5.130 19.237 1.00 80.62 106 ASN A N 1
ATOM 763 C CA . ASN A 1 106 ? -26.182 -6.529 19.374 1.00 80.62 106 ASN A CA 1
ATOM 764 C C . ASN A 1 106 ? -26.161 -7.221 18.011 1.00 80.62 106 ASN A C 1
ATOM 766 O O . ASN A 1 106 ? -25.143 -7.809 17.651 1.00 80.62 106 ASN A O 1
ATOM 770 N N . GLU A 1 107 ? -27.212 -7.052 17.205 1.00 85.12 107 GLU A N 1
ATOM 771 C CA . GLU A 1 107 ? -27.249 -7.591 15.842 1.00 85.12 107 GLU A CA 1
ATOM 772 C C . GLU A 1 107 ? -26.110 -7.016 14.977 1.00 85.12 107 GLU A C 1
ATOM 774 O O . GLU A 1 107 ? -25.438 -7.740 14.236 1.00 85.12 107 GLU A O 1
ATOM 779 N N . ALA A 1 108 ? -25.836 -5.713 15.090 1.00 86.12 108 ALA A N 1
ATOM 780 C CA . ALA A 1 108 ? -24.725 -5.079 14.386 1.00 86.12 108 ALA A CA 1
ATOM 781 C C . ALA A 1 108 ? -23.357 -5.619 14.842 1.00 86.12 108 ALA A C 1
ATOM 783 O O . ALA A 1 108 ? -22.470 -5.831 14.009 1.00 86.12 108 ALA A O 1
ATOM 784 N N . ALA A 1 109 ? -23.179 -5.873 16.141 1.00 85.69 109 ALA A N 1
ATOM 785 C CA . ALA A 1 109 ? -21.949 -6.433 16.688 1.00 85.69 109 ALA A CA 1
ATOM 786 C C . ALA A 1 109 ? -21.732 -7.876 16.206 1.00 85.69 109 ALA A C 1
ATOM 788 O O . ALA A 1 109 ? -20.625 -8.222 15.792 1.00 85.69 109 ALA A O 1
ATOM 789 N N . GLU A 1 110 ? -22.784 -8.698 16.179 1.00 87.69 110 GLU A N 1
ATOM 790 C CA . GLU A 1 110 ? -22.741 -10.061 15.640 1.00 87.69 110 GLU A CA 1
ATOM 791 C C . GLU A 1 110 ? -22.399 -10.076 14.150 1.00 87.69 110 GLU A C 1
ATOM 793 O O . GLU A 1 110 ? -21.484 -10.788 13.729 1.00 87.69 110 GLU A O 1
ATOM 798 N N . LYS A 1 111 ? -23.061 -9.237 13.344 1.00 90.31 111 LYS A N 1
ATOM 799 C CA . LYS A 1 111 ? -22.743 -9.091 11.915 1.00 90.31 111 LYS A CA 1
ATOM 800 C C . LYS A 1 111 ? -21.297 -8.653 11.699 1.00 90.31 111 LYS A C 1
ATOM 802 O O . LYS A 1 111 ? -20.625 -9.192 10.821 1.00 90.31 111 LYS A O 1
ATOM 807 N N . CYS A 1 112 ? -20.806 -7.716 12.509 1.00 90.50 112 CYS A N 1
ATOM 808 C CA . CYS A 1 112 ? -19.423 -7.257 12.446 1.00 90.50 112 CYS A CA 1
ATOM 809 C C . CYS A 1 112 ? -18.432 -8.387 12.768 1.00 90.50 112 CYS A C 1
ATOM 811 O O . CYS A 1 112 ? -17.480 -8.612 12.018 1.00 90.50 112 CYS A O 1
ATOM 813 N N . ASN A 1 113 ? -18.694 -9.157 13.827 1.00 89.44 113 ASN A N 1
ATOM 814 C CA . ASN A 1 113 ? -17.873 -10.306 14.199 1.00 89.44 113 ASN A CA 1
ATOM 815 C C . ASN A 1 113 ? -17.879 -11.396 13.119 1.00 89.44 113 ASN A C 1
ATOM 817 O O . ASN A 1 113 ? -16.822 -11.921 12.774 1.00 89.44 113 ASN A O 1
ATOM 821 N N . ASN A 1 114 ? -19.037 -11.687 12.526 1.00 89.69 114 ASN A N 1
ATOM 822 C CA . ASN A 1 114 ? -19.161 -12.669 11.449 1.00 89.69 114 ASN A CA 1
ATOM 823 C C . ASN A 1 114 ? -18.421 -12.227 10.180 1.00 89.69 114 ASN A C 1
ATOM 825 O O . ASN A 1 114 ? -17.746 -13.039 9.545 1.00 89.69 114 ASN A O 1
ATOM 829 N N . ALA A 1 115 ? -18.494 -10.941 9.825 1.00 88.69 115 ALA A N 1
ATOM 830 C CA . ALA A 1 115 ? -17.747 -10.387 8.698 1.00 88.69 115 ALA A CA 1
ATOM 831 C C . ALA A 1 115 ? -16.232 -10.486 8.929 1.00 88.69 115 ALA A C 1
ATOM 833 O O . ALA A 1 115 ? -15.492 -10.911 8.041 1.00 88.69 115 ALA A O 1
ATOM 834 N N . CYS A 1 116 ? -15.785 -10.163 10.143 1.00 89.12 116 CYS A N 1
ATOM 835 C CA . CYS A 1 116 ? -14.396 -10.298 10.548 1.00 89.12 116 CYS A CA 1
ATOM 836 C C . CYS A 1 116 ? -13.906 -11.753 10.474 1.00 89.12 116 CYS A C 1
ATOM 838 O O . CYS A 1 116 ? -12.878 -12.038 9.860 1.00 89.12 116 CYS A O 1
ATOM 840 N N . SER A 1 117 ? -14.674 -12.688 11.038 1.00 87.69 117 SER A N 1
ATOM 841 C CA . SER A 1 117 ? -14.365 -14.117 10.986 1.00 87.69 117 SER A CA 1
ATOM 842 C C . SER A 1 117 ? -14.298 -14.618 9.544 1.00 87.69 117 SER A C 1
ATOM 844 O O . SER A 1 117 ? -13.322 -15.259 9.169 1.00 87.69 117 SER A O 1
ATOM 846 N N . THR A 1 118 ? -15.265 -14.242 8.704 1.00 87.69 118 THR A N 1
ATOM 847 C CA . THR A 1 118 ? -15.291 -14.624 7.285 1.00 87.69 118 THR A CA 1
ATOM 848 C C . THR A 1 118 ? -14.045 -14.136 6.550 1.00 87.69 118 THR A C 1
ATOM 850 O O . THR A 1 118 ? -13.444 -14.900 5.798 1.00 87.69 118 THR A O 1
ATOM 853 N N . LEU A 1 119 ? -13.620 -12.891 6.788 1.00 85.69 119 LEU A N 1
ATOM 854 C CA . LEU A 1 119 ? -12.400 -12.332 6.205 1.00 85.69 119 LEU A CA 1
ATOM 855 C C . LEU A 1 119 ? -11.154 -13.125 6.634 1.00 85.69 119 LEU A C 1
ATOM 857 O O . LEU A 1 119 ? -10.335 -13.502 5.796 1.00 85.69 119 LEU A O 1
ATOM 861 N N . CYS A 1 120 ? -11.040 -13.418 7.929 1.00 86.06 120 CYS A N 1
ATOM 862 C CA . CYS A 1 120 ? -9.890 -14.119 8.496 1.00 86.06 120 CYS A CA 1
ATOM 863 C C . CYS A 1 120 ? -9.814 -15.596 8.103 1.00 86.06 120 CYS A C 1
ATOM 865 O O . CYS A 1 120 ? -8.723 -16.143 7.933 1.00 86.06 120 CYS A O 1
ATOM 867 N N . THR A 1 121 ? -10.958 -16.246 7.899 1.00 83.94 121 THR A N 1
ATOM 868 C CA . THR A 1 121 ? -11.006 -17.635 7.441 1.00 83.94 121 THR A CA 1
ATOM 869 C C . THR A 1 121 ? -10.809 -17.736 5.931 1.00 83.94 121 THR A C 1
ATOM 871 O O . THR A 1 121 ? -10.064 -18.602 5.483 1.00 83.94 121 THR A O 1
ATOM 874 N N . LYS A 1 122 ? -11.409 -16.846 5.129 1.00 71.12 122 LYS A N 1
ATOM 875 C CA . LYS A 1 122 ? -11.341 -16.931 3.661 1.00 71.12 122 LYS A CA 1
ATOM 876 C C . LYS A 1 122 ? -9.925 -16.718 3.127 1.00 71.12 122 LYS A C 1
ATOM 878 O O . LYS A 1 122 ? -9.496 -17.452 2.243 1.00 71.12 122 LYS A O 1
ATOM 883 N N . ASN A 1 123 ? -9.162 -15.804 3.721 1.00 60.56 123 ASN A N 1
ATOM 884 C CA . ASN A 1 123 ? -7.784 -15.570 3.289 1.00 60.56 123 ASN A CA 1
ATOM 885 C C . ASN A 1 123 ? -6.817 -16.681 3.711 1.00 60.56 123 ASN A C 1
ATOM 887 O O . ASN A 1 123 ? -5.783 -16.842 3.070 1.00 60.56 123 ASN A O 1
ATOM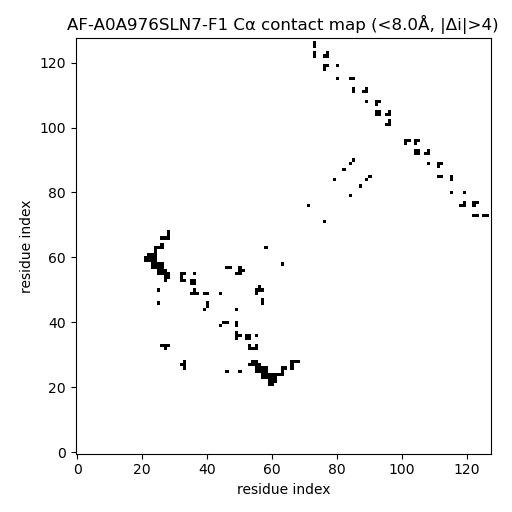 891 N N . SER A 1 124 ? -7.179 -17.491 4.712 1.00 54.41 124 SER A N 1
ATOM 892 C CA . SER A 1 124 ? -6.435 -18.713 5.045 1.00 54.41 124 SER A CA 1
ATOM 893 C C . SER A 1 124 ? -6.595 -19.806 3.976 1.00 54.41 124 SER A C 1
ATOM 895 O O . SER A 1 124 ? -5.792 -20.729 3.927 1.00 54.41 124 SER A O 1
ATOM 897 N N . ILE A 1 125 ? -7.622 -19.712 3.119 1.00 53.00 125 ILE A N 1
ATOM 898 C CA . ILE A 1 125 ? -7.918 -20.699 2.067 1.00 53.00 125 ILE A CA 1
ATOM 899 C C . ILE A 1 125 ? -7.230 -20.327 0.745 1.00 53.00 125 ILE A C 1
ATOM 901 O O . ILE A 1 125 ? -6.882 -21.212 -0.024 1.00 53.00 125 ILE A O 1
ATOM 905 N N . GLU A 1 126 ? -6.964 -19.042 0.488 1.00 52.12 126 GLU A N 1
ATOM 906 C CA . GLU A 1 126 ? -6.234 -18.600 -0.715 1.00 52.12 126 GLU A CA 1
ATOM 907 C C . GLU A 1 126 ? -4.696 -18.675 -0.563 1.00 52.12 126 GLU A C 1
ATOM 909 O O . GLU A 1 126 ? -3.970 -18.348 -1.497 1.00 52.12 126 GLU A O 1
ATOM 914 N N . THR A 1 127 ? -4.187 -19.123 0.596 1.00 46.19 127 THR A N 1
ATOM 915 C CA . THR A 1 127 ? -2.743 -19.324 0.865 1.00 46.19 127 THR A CA 1
ATOM 916 C C . THR A 1 127 ? -2.304 -20.792 1.038 1.00 46.19 127 THR A C 1
ATOM 918 O O . THR A 1 127 ? -1.174 -21.025 1.471 1.00 46.19 127 THR A O 1
ATOM 921 N N . ALA A 1 128 ? -3.140 -21.773 0.671 1.00 41.72 128 ALA A N 1
ATOM 922 C CA . ALA A 1 128 ? -2.773 -23.197 0.570 1.00 41.72 128 ALA A CA 1
ATOM 923 C C . ALA A 1 128 ? -2.679 -23.642 -0.896 1.00 41.72 128 ALA A C 1
ATOM 925 O O . ALA A 1 128 ? -1.771 -24.447 -1.202 1.00 41.72 128 ALA A O 1
#

Mean predicted aligned error: 19.02 Å

Foldseek 3Di:
DPVVVVVVVVVVVVVVVVPPPLQFDKAAQDPQLVVQLVVCVVVVHDNVRSCVRSVIDTHSDPDDDNNPPPPCQLVNLLVCVVVPVLVVPLVVLVVCCPDPCVVVSVVVSVVSVVVSVCSNVVSVVVVD

Solvent-accessible surface area (backbone atoms only — not comparable to full-atom values): 7249 Å² total; per-residue (Å²): 130,65,69,63,59,52,54,54,52,53,53,52,55,56,55,54,68,74,63,72,62,73,62,58,36,78,36,48,62,43,71,67,27,42,50,49,26,50,54,34,44,72,74,67,44,51,72,70,55,20,20,66,76,26,65,27,45,76,38,89,40,95,66,69,72,86,55,64,63,78,67,72,39,66,63,56,46,48,49,43,42,71,74,33,41,44,63,74,65,29,44,68,40,59,66,53,37,86,41,100,57,27,68,67,29,47,54,50,31,50,53,41,39,50,53,40,49,50,54,50,53,52,50,61,62,80,73,115

Organism: Urtica ferox (NCBI:txid1435581)